Protein AF-A0A947NWI8-F1 (afdb_monomer_lite)

Structure (mmCIF, N/CA/C/O backbone):
data_AF-A0A947NWI8-F1
#
_entry.id   AF-A0A947NWI8-F1
#
loop_
_atom_site.group_PDB
_atom_site.id
_atom_site.type_symbol
_atom_site.label_atom_id
_atom_site.label_alt_id
_atom_site.label_comp_id
_atom_site.label_asym_id
_atom_site.label_entity_id
_atom_site.label_seq_id
_atom_site.pdbx_PDB_ins_code
_atom_site.Cartn_x
_atom_site.Cartn_y
_atom_site.Cartn_z
_atom_site.occupancy
_atom_site.B_iso_or_equiv
_atom_site.auth_seq_id
_atom_site.auth_comp_id
_atom_site.auth_asym_id
_atom_site.auth_atom_id
_atom_site.pdbx_PDB_model_num
ATOM 1 N N . MET A 1 1 ? -12.949 8.623 11.402 1.00 80.69 1 MET A N 1
ATOM 2 C CA . MET A 1 1 ? -11.591 8.567 10.818 1.00 80.69 1 MET A CA 1
ATOM 3 C C . MET A 1 1 ? -10.917 7.309 11.325 1.00 80.69 1 MET A C 1
ATOM 5 O O . MET A 1 1 ? -11.079 7.016 12.505 1.00 80.69 1 MET A O 1
ATOM 9 N N . ARG A 1 2 ? -10.237 6.561 10.452 1.00 86.00 2 ARG A N 1
ATOM 10 C CA . ARG A 1 2 ? -9.512 5.326 10.800 1.00 86.00 2 ARG A CA 1
ATOM 11 C C . ARG A 1 2 ? -8.017 5.509 10.551 1.00 86.00 2 ARG A C 1
ATOM 13 O O . ARG A 1 2 ? -7.635 6.373 9.758 1.00 86.00 2 ARG A O 1
ATOM 20 N N . ARG A 1 3 ? -7.186 4.738 11.255 1.00 90.62 3 ARG A N 1
ATOM 21 C CA . ARG A 1 3 ? -5.732 4.745 11.056 1.00 90.62 3 ARG A CA 1
ATOM 22 C C . ARG A 1 3 ? -5.352 3.687 10.037 1.00 90.62 3 ARG A C 1
ATOM 24 O O . ARG A 1 3 ? -5.742 2.532 10.172 1.00 90.62 3 ARG A O 1
ATOM 31 N N . PHE A 1 4 ? -4.550 4.100 9.071 1.00 91.50 4 PHE A N 1
ATOM 32 C CA . PHE A 1 4 ? -3.981 3.236 8.057 1.00 91.50 4 PHE A CA 1
ATOM 33 C C . PHE A 1 4 ? -2.472 3.181 8.243 1.00 91.50 4 PHE A C 1
ATOM 35 O O . PHE A 1 4 ? -1.837 4.182 8.585 1.00 91.50 4 PHE A O 1
ATOM 42 N N . LYS A 1 5 ? -1.917 1.997 8.014 1.00 92.38 5 LYS A N 1
ATOM 43 C CA . LYS A 1 5 ? -0.483 1.742 8.008 1.00 92.38 5 LYS A CA 1
ATOM 44 C C . LYS A 1 5 ? -0.119 1.113 6.677 1.00 92.38 5 LYS A C 1
ATOM 46 O O . LYS A 1 5 ? -0.748 0.139 6.269 1.00 92.38 5 LYS A O 1
ATOM 51 N N . ILE A 1 6 ? 0.902 1.654 6.034 1.00 89.62 6 ILE A N 1
ATOM 52 C CA . ILE A 1 6 ? 1.468 1.114 4.809 1.00 89.62 6 ILE A CA 1
ATOM 53 C C . ILE A 1 6 ? 2.849 0.591 5.117 1.00 89.62 6 ILE A C 1
ATOM 55 O O . ILE A 1 6 ? 3.659 1.310 5.692 1.00 89.62 6 ILE A O 1
ATOM 59 N N . ILE A 1 7 ? 3.096 -0.653 4.734 1.00 88.88 7 ILE A N 1
ATOM 60 C CA . ILE A 1 7 ? 4.407 -1.282 4.837 1.00 88.88 7 ILE A CA 1
ATOM 61 C C . ILE A 1 7 ? 4.908 -1.501 3.420 1.00 88.88 7 ILE A C 1
ATOM 63 O O . ILE A 1 7 ? 4.227 -2.145 2.623 1.00 88.88 7 ILE A O 1
ATOM 67 N N . THR A 1 8 ? 6.075 -0.964 3.093 1.00 86.69 8 THR A N 1
ATOM 68 C CA . THR A 1 8 ? 6.660 -1.087 1.758 1.00 86.69 8 THR A CA 1
ATOM 69 C C . THR A 1 8 ? 8.006 -1.767 1.806 1.00 86.69 8 THR A C 1
ATOM 71 O O . THR A 1 8 ? 8.880 -1.387 2.584 1.00 86.69 8 THR A O 1
ATOM 74 N N . GLU A 1 9 ? 8.187 -2.745 0.926 1.00 73.31 9 GLU A N 1
ATOM 75 C CA . GLU A 1 9 ? 9.478 -3.387 0.721 1.00 73.31 9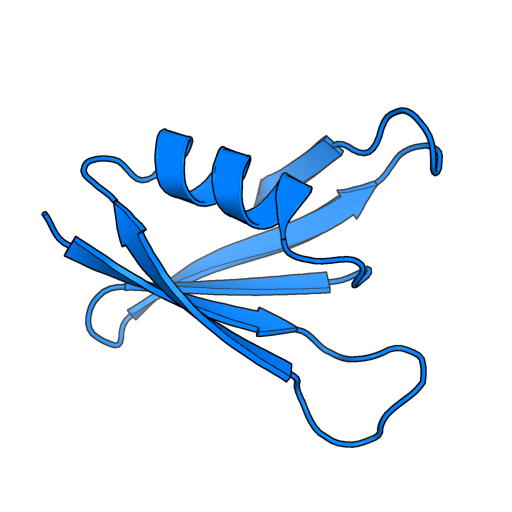 GLU A CA 1
ATOM 76 C C . GLU A 1 9 ? 10.332 -2.471 -0.162 1.00 73.31 9 GLU A C 1
ATOM 78 O O . GLU A 1 9 ? 10.060 -2.264 -1.352 1.00 73.31 9 GLU A O 1
ATOM 83 N N . GLY A 1 10 ? 11.343 -1.851 0.444 1.00 60.72 10 GLY A N 1
ATOM 84 C CA . GLY A 1 10 ? 12.275 -0.995 -0.273 1.00 60.72 10 GLY A CA 1
ATOM 85 C C . GLY A 1 10 ? 13.091 -1.815 -1.271 1.00 60.72 10 GLY A C 1
ATOM 86 O O . GLY A 1 10 ? 13.735 -2.790 -0.905 1.00 60.72 10 GLY A O 1
ATOM 87 N N . ARG A 1 11 ? 13.152 -1.386 -2.539 1.00 57.19 11 ARG A N 1
ATOM 88 C CA . ARG A 1 11 ? 14.091 -1.979 -3.518 1.00 57.19 11 ARG A CA 1
ATOM 89 C C . ARG A 1 11 ? 15.565 -1.766 -3.138 1.00 57.19 11 ARG A C 1
ATOM 91 O O . ARG A 1 11 ? 16.425 -2.469 -3.658 1.00 57.19 11 ARG A O 1
ATOM 98 N N . SER A 1 12 ? 15.845 -0.783 -2.281 1.00 56.47 12 SER A N 1
ATOM 99 C CA . SER A 1 12 ? 17.193 -0.263 -2.007 1.00 56.47 12 SER A CA 1
ATOM 100 C C . SER A 1 12 ? 17.594 -0.320 -0.530 1.00 56.47 12 SER A C 1
ATOM 102 O O . SER A 1 12 ? 18.736 -0.003 -0.210 1.00 56.47 12 SER A O 1
ATOM 104 N N . SER A 1 13 ? 16.672 -0.685 0.366 1.00 54.53 13 SER A N 1
ATOM 105 C CA . SER A 1 13 ? 16.913 -0.780 1.807 1.00 54.53 13 SER A CA 1
ATOM 106 C C . SER A 1 13 ? 16.401 -2.132 2.302 1.00 54.53 13 SER A C 1
ATOM 108 O O . SER A 1 13 ? 15.286 -2.503 1.938 1.00 54.53 13 SER A O 1
ATOM 110 N N . PRO A 1 14 ? 17.185 -2.880 3.098 1.00 66.56 14 PRO A N 1
ATOM 111 C CA . PRO A 1 14 ? 16.765 -4.177 3.625 1.00 66.56 14 PRO A CA 1
ATOM 112 C C . PRO A 1 14 ? 15.636 -4.064 4.658 1.00 66.56 14 PRO A C 1
ATOM 114 O O . PRO A 1 14 ? 14.994 -5.064 4.968 1.00 66.56 14 PRO A O 1
ATOM 117 N N . GLU A 1 15 ? 15.397 -2.868 5.197 1.00 76.81 15 GLU A N 1
ATOM 118 C CA . GLU A 1 15 ? 14.357 -2.630 6.192 1.00 76.81 15 GLU A CA 1
ATOM 119 C C . GLU A 1 15 ? 13.081 -2.088 5.532 1.00 76.81 15 GLU A C 1
ATOM 121 O O . GLU A 1 15 ? 13.163 -1.188 4.687 1.00 76.81 15 GLU A O 1
ATOM 126 N N . PRO A 1 16 ? 11.900 -2.621 5.898 1.00 82.00 16 PRO A N 1
ATOM 127 C CA . PRO A 1 16 ? 10.634 -2.136 5.376 1.00 82.00 16 PRO A CA 1
ATOM 128 C C . PRO A 1 16 ? 10.378 -0.701 5.840 1.00 82.00 16 PRO A C 1
ATOM 130 O O . PRO A 1 16 ? 10.510 -0.376 7.021 1.00 82.00 16 PRO A O 1
ATOM 133 N N . GLU A 1 17 ? 9.964 0.153 4.911 1.00 86.62 17 GLU A N 1
ATOM 134 C CA . GLU A 1 17 ? 9.510 1.504 5.233 1.00 86.62 17 GLU A CA 1
ATOM 135 C C . GLU A 1 17 ? 8.043 1.450 5.675 1.00 86.62 17 GLU A C 1
ATOM 137 O O . GLU A 1 17 ? 7.223 0.759 5.064 1.00 86.62 17 GLU A O 1
ATOM 142 N N . ILE A 1 18 ? 7.720 2.151 6.767 1.00 88.44 18 ILE A N 1
ATOM 143 C CA . ILE A 1 18 ? 6.382 2.167 7.358 1.00 88.44 18 ILE A CA 1
ATOM 144 C C . ILE A 1 18 ? 5.855 3.599 7.369 1.00 88.44 18 ILE A C 1
ATOM 146 O O . ILE A 1 18 ? 6.443 4.480 7.994 1.00 88.44 18 ILE A O 1
ATOM 150 N N . VAL A 1 19 ? 4.712 3.811 6.718 1.00 87.44 19 VAL A N 1
ATOM 151 C CA . VAL A 1 19 ? 4.015 5.100 6.666 1.00 87.44 19 VAL A CA 1
ATOM 152 C C . VAL A 1 19 ? 2.658 4.965 7.348 1.00 87.44 19 VAL A C 1
ATOM 154 O O . VAL A 1 19 ? 1.849 4.117 6.976 1.00 87.44 19 VAL A O 1
ATOM 157 N N . GLU A 1 20 ? 2.382 5.820 8.332 1.00 91.38 20 GLU A N 1
ATOM 158 C CA . GLU A 1 20 ? 1.106 5.854 9.052 1.00 91.38 20 GLU A CA 1
ATOM 159 C C . GLU A 1 20 ? 0.357 7.160 8.789 1.00 91.38 20 GLU A C 1
ATOM 161 O O . GLU A 1 20 ? 0.941 8.244 8.814 1.00 91.38 20 GLU A O 1
ATOM 166 N N . PHE A 1 21 ? -0.953 7.074 8.560 1.00 88.12 21 PHE A N 1
ATOM 167 C CA . PHE A 1 21 ? -1.806 8.252 8.383 1.00 88.12 21 PHE A CA 1
ATOM 168 C C . PHE A 1 21 ? -3.276 7.949 8.694 1.00 88.12 21 PHE A C 1
ATOM 170 O O . PHE A 1 21 ? -3.672 6.815 8.969 1.00 88.12 21 PHE A O 1
ATOM 177 N N . GLN A 1 22 ? -4.105 8.994 8.681 1.00 89.94 22 GLN A N 1
ATOM 178 C CA . GLN A 1 22 ? -5.546 8.887 8.892 1.00 89.94 22 GLN A CA 1
ATOM 179 C C . GLN A 1 22 ? -6.306 9.207 7.611 1.00 89.94 22 GLN A C 1
ATOM 181 O O . GLN A 1 22 ? -6.013 10.193 6.938 1.00 89.94 22 GLN A O 1
ATOM 186 N N . ALA A 1 23 ? -7.325 8.404 7.315 1.00 87.06 23 ALA A N 1
ATOM 187 C CA . ALA A 1 23 ? -8.270 8.665 6.236 1.00 87.06 23 ALA A CA 1
ATOM 188 C C . ALA A 1 23 ? -9.705 8.357 6.691 1.00 87.06 23 ALA A C 1
ATOM 190 O O . ALA A 1 23 ? -9.940 7.638 7.672 1.00 87.06 23 ALA A O 1
ATOM 191 N N . GLN A 1 24 ? -10.685 8.953 6.009 1.00 86.31 24 GLN A N 1
ATOM 192 C CA . GLN A 1 24 ? -12.097 8.625 6.226 1.00 86.31 24 GLN A CA 1
ATOM 193 C C . GLN A 1 24 ? -12.493 7.340 5.499 1.00 86.31 24 GLN A C 1
ATOM 195 O O . GLN A 1 24 ? -13.200 6.522 6.084 1.00 86.31 24 GLN A O 1
ATOM 200 N N . GLU A 1 25 ? -11.992 7.145 4.279 1.00 85.94 25 GLU A N 1
ATOM 201 C CA . GLU A 1 25 ? -12.355 6.032 3.406 1.00 85.94 25 GLU A CA 1
ATOM 202 C C . GLU A 1 25 ? -11.120 5.301 2.874 1.00 85.94 25 GLU A C 1
ATOM 204 O O . GLU A 1 25 ? -10.043 5.882 2.717 1.00 85.94 25 GLU A O 1
ATOM 209 N N . VAL A 1 26 ? -11.299 4.016 2.562 1.00 82.12 26 VAL A N 1
ATOM 210 C CA . VAL A 1 26 ? -10.250 3.149 2.004 1.00 82.12 26 VAL A CA 1
ATOM 211 C C . VAL A 1 26 ? -9.771 3.674 0.648 1.00 82.12 26 VAL A C 1
ATOM 213 O O . VAL A 1 26 ? -8.570 3.715 0.405 1.00 82.12 26 VAL A O 1
ATOM 216 N N . CYS A 1 27 ? -10.681 4.142 -0.212 1.00 81.75 27 CYS A N 1
ATOM 217 C CA . CYS A 1 27 ? -10.328 4.707 -1.517 1.00 81.75 27 CYS A CA 1
ATOM 218 C C . CYS A 1 27 ? -9.403 5.925 -1.379 1.00 81.75 27 CYS A C 1
ATOM 220 O O . CYS A 1 27 ? -8.372 5.995 -2.041 1.00 81.75 27 CYS A O 1
ATOM 222 N N . THR A 1 28 ? -9.701 6.831 -0.443 1.00 85.19 28 THR A N 1
ATOM 223 C CA . THR A 1 28 ? -8.823 7.969 -0.137 1.00 85.19 28 THR A CA 1
ATOM 224 C C . THR A 1 28 ? -7.460 7.507 0.376 1.00 85.19 28 THR A C 1
ATOM 226 O O . THR A 1 28 ? -6.436 8.075 0.000 1.00 85.19 28 THR A O 1
ATOM 229 N N . ALA A 1 29 ? -7.418 6.466 1.213 1.00 85.44 29 ALA A N 1
ATOM 230 C CA . ALA A 1 29 ? -6.156 5.922 1.705 1.00 85.44 29 ALA A CA 1
ATOM 231 C C . ALA A 1 29 ? -5.278 5.365 0.571 1.00 85.44 29 ALA A C 1
ATOM 233 O O . ALA A 1 29 ? -4.069 5.605 0.552 1.00 85.44 29 ALA A O 1
ATOM 234 N N . LEU A 1 30 ? -5.883 4.702 -0.417 1.00 80.94 30 LEU A N 1
ATOM 235 C CA . LEU A 1 30 ? -5.188 4.211 -1.611 1.00 80.94 30 LEU A CA 1
ATOM 236 C C . LEU A 1 30 ? -4.627 5.349 -2.473 1.00 80.94 30 LEU A C 1
ATOM 238 O O . LEU A 1 30 ? -3.487 5.280 -2.930 1.00 80.94 30 LEU A O 1
ATOM 242 N N . GLU A 1 31 ? -5.383 6.429 -2.663 1.00 81.75 31 GLU A N 1
ATOM 243 C CA . GLU A 1 31 ? -4.89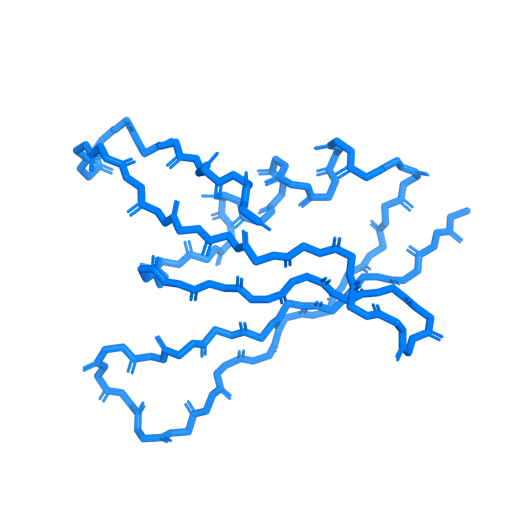9 7.596 -3.411 1.00 81.75 31 GLU A CA 1
ATOM 244 C C . GLU A 1 31 ? -3.718 8.287 -2.720 1.00 81.75 31 GLU A C 1
ATOM 246 O O . GLU A 1 31 ? -2.763 8.704 -3.380 1.00 81.75 31 GLU A O 1
ATOM 251 N N . LEU A 1 32 ? -3.759 8.387 -1.388 1.00 81.44 32 LEU A N 1
ATOM 252 C CA . LEU A 1 32 ? -2.663 8.943 -0.594 1.00 81.44 32 LEU A CA 1
ATOM 253 C C . LEU A 1 32 ? -1.421 8.050 -0.658 1.00 81.44 32 LEU A C 1
ATOM 255 O O . LEU A 1 32 ? -0.324 8.559 -0.889 1.00 81.44 32 LEU A O 1
ATOM 259 N N . THR A 1 33 ? -1.605 6.728 -0.567 1.00 79.69 33 THR A N 1
ATOM 260 C CA . THR A 1 33 ? -0.539 5.728 -0.763 1.00 79.69 33 THR A CA 1
ATOM 261 C C . THR A 1 33 ? 0.235 6.007 -2.043 1.00 79.69 33 THR A C 1
ATOM 263 O O . THR A 1 33 ? 1.458 6.122 -2.029 1.00 79.69 33 THR A O 1
ATOM 266 N N . ALA A 1 34 ? -0.491 6.187 -3.148 1.00 75.38 34 ALA A N 1
ATOM 267 C CA . ALA A 1 34 ? 0.100 6.359 -4.465 1.00 75.38 34 ALA A CA 1
ATOM 268 C C . ALA A 1 34 ? 0.977 7.604 -4.606 1.00 75.38 34 ALA A C 1
ATOM 270 O O . ALA A 1 34 ? 1.854 7.636 -5.468 1.00 75.38 3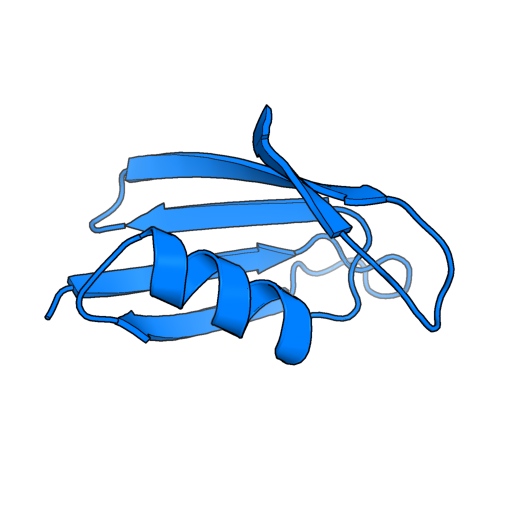4 ALA A O 1
ATOM 271 N N . ARG A 1 35 ? 0.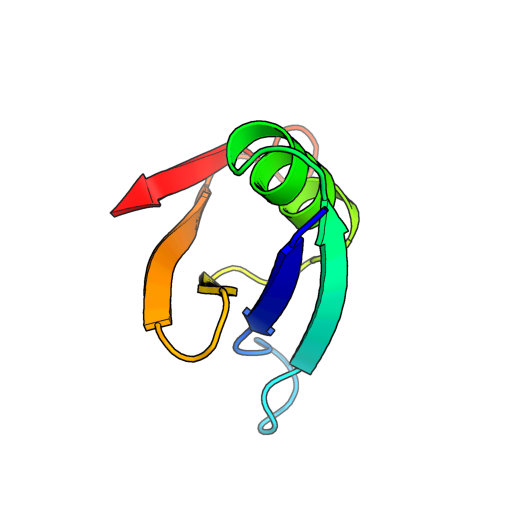731 8.624 -3.780 1.00 76.00 35 ARG A N 1
ATOM 272 C CA . ARG A 1 35 ? 1.484 9.882 -3.779 1.00 76.00 35 ARG A CA 1
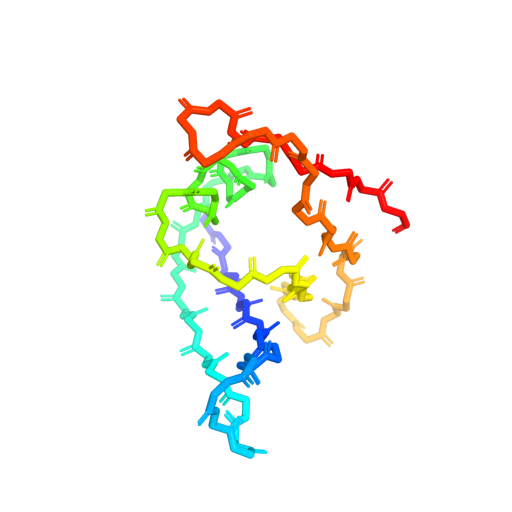ATOM 273 C C . ARG A 1 35 ? 2.658 9.868 -2.808 1.00 76.00 35 ARG A C 1
ATOM 275 O O . ARG A 1 35 ? 3.623 10.584 -3.038 1.00 76.00 35 ARG A O 1
ATOM 282 N N . MET A 1 36 ? 2.548 9.112 -1.718 1.00 74.81 36 MET A N 1
ATOM 283 C CA . MET A 1 36 ? 3.517 9.122 -0.619 1.00 74.81 36 MET A CA 1
ATOM 284 C C . MET A 1 36 ? 4.597 8.047 -0.760 1.00 74.81 36 MET A C 1
ATOM 286 O O . MET A 1 36 ? 5.652 8.172 -0.152 1.00 74.81 36 MET A O 1
ATOM 290 N N . VAL A 1 37 ? 4.332 6.997 -1.541 1.00 73.75 37 VAL A N 1
ATOM 291 C CA . VAL A 1 37 ? 5.155 5.788 -1.580 1.00 73.75 37 VAL A CA 1
ATOM 292 C C . VAL A 1 37 ? 5.770 5.583 -2.960 1.00 73.75 37 VAL A C 1
ATOM 294 O O . VAL A 1 37 ? 5.068 5.420 -3.960 1.00 73.75 37 VAL A O 1
ATOM 297 N N . GLU A 1 38 ? 7.102 5.503 -3.013 1.00 72.38 38 GLU A N 1
ATOM 298 C CA . GLU A 1 38 ? 7.832 5.213 -4.254 1.00 72.38 38 GLU A CA 1
ATOM 299 C C . GLU A 1 38 ? 8.107 3.717 -4.498 1.00 72.38 38 GLU A C 1
ATOM 301 O O . GLU A 1 38 ? 8.612 3.349 -5.562 1.00 72.38 38 GLU A O 1
ATOM 306 N N . ALA A 1 39 ? 7.736 2.837 -3.566 1.00 72.38 39 ALA A N 1
ATOM 307 C CA . ALA A 1 39 ? 7.983 1.400 -3.656 1.00 72.38 39 ALA A CA 1
ATOM 308 C C . ALA A 1 39 ? 7.194 0.693 -4.777 1.00 72.38 39 ALA A C 1
ATOM 310 O O . ALA A 1 39 ? 6.201 1.196 -5.303 1.00 72.38 39 ALA A O 1
ATOM 311 N N . SER A 1 40 ? 7.651 -0.509 -5.152 1.00 74.88 40 SER A N 1
ATOM 312 C CA . SER A 1 40 ? 6.965 -1.360 -6.143 1.00 74.88 40 SER A CA 1
ATOM 313 C C . SER A 1 40 ? 5.862 -2.228 -5.549 1.00 74.88 40 SER A C 1
ATOM 315 O O . SER A 1 40 ? 4.944 -2.612 -6.269 1.00 74.88 40 SER A O 1
ATOM 317 N N . HIS A 1 41 ? 5.944 -2.516 -4.252 1.00 83.25 41 HIS A N 1
ATOM 318 C CA . HIS A 1 41 ? 4.962 -3.300 -3.517 1.00 83.25 41 HIS A CA 1
ATOM 319 C C . HIS A 1 41 ? 4.700 -2.639 -2.166 1.00 83.25 41 HIS A C 1
ATOM 321 O O . HIS A 1 41 ? 5.616 -2.084 -1.552 1.00 83.25 41 HIS A O 1
ATOM 327 N N . ALA A 1 42 ? 3.447 -2.689 -1.728 1.00 86.81 42 ALA A N 1
ATOM 328 C CA . ALA A 1 42 ? 3.012 -2.153 -0.453 1.00 86.81 42 ALA A CA 1
ATOM 329 C C . ALA A 1 42 ? 1.895 -3.017 0.143 1.00 86.81 42 ALA A C 1
ATOM 331 O O . ALA A 1 42 ? 1.059 -3.556 -0.579 1.00 86.81 42 ALA A O 1
ATOM 332 N N . GLU A 1 43 ? 1.843 -3.113 1.463 1.00 91.00 43 GLU A N 1
ATOM 333 C CA . GLU A 1 43 ? 0.722 -3.698 2.192 1.00 91.00 43 GLU A CA 1
ATOM 334 C C . GLU A 1 43 ? -0.021 -2.602 2.942 1.00 91.00 43 GLU A C 1
ATOM 336 O O . GLU A 1 43 ? 0.602 -1.840 3.681 1.00 91.00 43 GLU A O 1
ATOM 341 N N . MET A 1 44 ? -1.345 -2.533 2.786 1.00 90.50 44 MET A N 1
ATOM 342 C CA . MET A 1 44 ? -2.177 -1.581 3.518 1.00 90.50 44 MET A CA 1
ATOM 343 C C . MET A 1 44 ? -2.934 -2.288 4.636 1.00 90.50 44 MET A C 1
ATOM 345 O O . MET A 1 44 ? -3.709 -3.216 4.402 1.00 90.50 44 MET A O 1
ATOM 349 N N . TRP A 1 45 ? -2.732 -1.800 5.852 1.00 93.19 45 TRP A N 1
ATOM 350 C CA . TRP A 1 45 ? -3.301 -2.329 7.081 1.00 93.19 45 TRP A CA 1
ATOM 351 C C . TRP A 1 45 ? -4.207 -1.288 7.741 1.00 93.19 45 TRP A C 1
ATOM 353 O O . TRP A 1 45 ? -3.902 -0.093 7.719 1.00 93.19 45 TRP A O 1
ATOM 363 N N . CYS A 1 46 ? -5.290 -1.733 8.373 1.00 91.62 46 CYS A N 1
ATOM 364 C CA . CYS A 1 46 ? -6.183 -0.901 9.182 1.00 91.62 46 CYS A CA 1
ATOM 365 C C . CYS A 1 46 ? -6.528 -1.656 10.462 1.00 91.62 46 CYS A C 1
ATOM 367 O O . CYS A 1 46 ? -6.900 -2.821 10.400 1.00 91.62 46 CYS A O 1
ATOM 369 N N . ASP A 1 47 ? -6.378 -1.008 11.618 1.00 88.75 47 ASP A N 1
ATOM 370 C CA . ASP A 1 47 ? -6.741 -1.571 12.930 1.00 88.75 47 ASP A CA 1
ATOM 371 C C . ASP A 1 47 ? -6.150 -2.973 13.224 1.00 88.75 47 ASP A C 1
ATOM 373 O O . ASP A 1 47 ? -6.716 -3.760 13.975 1.00 88.75 47 ASP A O 1
ATOM 377 N N . GLY A 1 48 ? -4.974 -3.276 12.658 1.00 88.19 48 GLY A N 1
ATOM 378 C CA . GLY A 1 48 ? -4.279 -4.558 12.838 1.00 88.19 48 GLY A CA 1
ATOM 379 C C . GLY A 1 48 ? -4.622 -5.635 11.805 1.00 88.19 48 GLY A C 1
ATOM 380 O O . GLY A 1 48 ? -4.006 -6.697 11.829 1.00 88.19 48 GLY A O 1
ATOM 381 N N . GLU A 1 49 ? -5.525 -5.355 10.865 1.00 91.12 49 GLU A N 1
ATOM 382 C CA . GLU A 1 49 ? -5.907 -6.268 9.785 1.00 91.12 49 GLU A CA 1
ATOM 383 C C . GLU A 1 49 ? -5.308 -5.834 8.443 1.00 91.12 49 GLU A C 1
ATOM 385 O O . GLU A 1 49 ? -5.266 -4.642 8.121 1.00 91.12 49 GLU A O 1
ATOM 390 N N . LEU A 1 50 ? -4.845 -6.805 7.650 1.00 90.75 50 LEU A N 1
ATOM 391 C CA . LEU A 1 50 ? -4.407 -6.570 6.276 1.00 90.75 50 LEU A CA 1
ATOM 392 C C . LEU A 1 50 ? -5.644 -6.357 5.402 1.00 90.75 50 LEU A C 1
ATOM 394 O O . LEU A 1 50 ? -6.456 -7.266 5.250 1.00 90.75 50 LEU A O 1
ATOM 398 N N . LEU A 1 51 ? -5.766 -5.173 4.804 1.00 88.62 51 LEU A N 1
ATOM 399 C CA . LEU A 1 51 ? -6.868 -4.864 3.896 1.00 88.62 51 LEU A CA 1
ATOM 400 C C . LEU A 1 51 ? -6.560 -5.291 2.465 1.00 88.62 51 LEU A C 1
ATOM 402 O O . LEU A 1 51 ? -7.410 -5.880 1.805 1.00 88.62 51 LEU A O 1
ATOM 406 N N . CYS A 1 52 ? -5.363 -4.971 1.974 1.00 87.19 52 CYS A N 1
ATOM 407 C CA . CYS A 1 52 ? -4.964 -5.328 0.619 1.00 87.19 52 CYS A CA 1
ATOM 408 C C . CYS A 1 52 ? -3.454 -5.285 0.407 1.00 87.19 52 CYS A C 1
ATOM 410 O O . CYS A 1 52 ? -2.728 -4.536 1.074 1.00 87.19 52 CYS A O 1
ATOM 412 N N . LYS A 1 53 ? -3.011 -6.027 -0.611 1.00 88.75 53 LYS A N 1
ATOM 413 C CA . LYS A 1 53 ? -1.669 -5.914 -1.177 1.00 88.75 53 LYS A CA 1
ATOM 414 C C . LYS A 1 53 ? -1.727 -5.071 -2.440 1.00 88.75 53 LYS A C 1
ATOM 416 O O . LYS A 1 53 ? -2.566 -5.279 -3.313 1.00 88.75 53 LYS A O 1
ATOM 421 N N . LEU A 1 54 ? -0.825 -4.109 -2.518 1.00 83.75 54 LEU A N 1
ATOM 422 C CA . LEU A 1 54 ? -0.745 -3.132 -3.582 1.00 83.75 54 LEU A CA 1
ATOM 423 C C . LEU A 1 54 ? 0.529 -3.383 -4.370 1.00 83.75 54 LEU A C 1
ATOM 425 O O . LEU A 1 54 ? 1.629 -3.386 -3.820 1.00 83.75 54 LEU A O 1
ATOM 429 N N . SER A 1 55 ? 0.378 -3.582 -5.673 1.00 84.88 55 SER A N 1
ATOM 430 C CA . SER A 1 55 ? 1.510 -3.638 -6.596 1.00 84.88 55 SER A CA 1
ATOM 431 C C . SER A 1 55 ? 1.469 -2.420 -7.499 1.00 84.88 55 SER A C 1
ATOM 433 O O . SER A 1 55 ? 0.454 -2.158 -8.148 1.00 84.88 55 SER A O 1
ATOM 435 N N . ARG A 1 56 ? 2.564 -1.660 -7.521 1.00 78.25 56 ARG A N 1
ATOM 436 C CA . ARG A 1 56 ? 2.712 -0.502 -8.397 1.00 78.25 56 ARG A CA 1
ATOM 437 C C . ARG A 1 56 ? 2.996 -1.000 -9.806 1.00 78.25 56 ARG A C 1
ATOM 439 O O . ARG A 1 56 ? 4.002 -1.666 -10.045 1.00 78.25 56 ARG A O 1
ATOM 446 N N . VAL A 1 57 ? 2.114 -0.657 -10.732 1.00 78.62 57 VAL A N 1
ATOM 447 C CA . VAL A 1 57 ? 2.207 -1.001 -12.153 1.00 78.62 57 VAL A CA 1
ATOM 448 C C . VAL A 1 57 ? 2.119 0.291 -12.971 1.00 78.62 57 VAL A C 1
ATOM 450 O O . VAL A 1 57 ? 1.617 1.311 -12.499 1.00 78.62 57 VAL A O 1
ATOM 453 N N . GLY A 1 58 ? 2.636 0.269 -14.196 1.00 72.00 58 GLY A N 1
ATOM 454 C CA . GLY A 1 58 ? 2.652 1.430 -15.083 1.00 72.00 58 GLY A CA 1
ATOM 455 C C . GLY A 1 58 ? 3.950 2.232 -15.015 1.00 72.00 58 GLY A C 1
ATOM 456 O O . GLY A 1 58 ? 4.858 1.943 -14.233 1.00 72.00 58 GLY A O 1
ATOM 457 N N . ASP A 1 59 ? 4.043 3.230 -15.889 1.00 71.88 59 ASP A N 1
ATOM 458 C CA . ASP A 1 59 ? 5.242 4.049 -16.034 1.00 71.88 59 ASP A CA 1
ATOM 459 C C . ASP A 1 59 ? 5.456 4.980 -14.840 1.00 71.88 59 ASP A C 1
ATOM 461 O O . ASP A 1 59 ? 4.528 5.362 -14.124 1.00 71.88 59 ASP A O 1
ATOM 465 N N . ARG A 1 60 ? 6.706 5.429 -14.670 1.00 64.56 60 ARG A N 1
ATOM 466 C CA . ARG A 1 60 ? 7.111 6.358 -13.602 1.00 64.56 60 ARG A CA 1
ATOM 467 C C . ARG A 1 60 ? 6.203 7.591 -13.497 1.00 64.56 60 ARG A C 1
ATOM 469 O O . ARG A 1 60 ? 5.952 8.049 -12.388 1.00 64.56 60 ARG A O 1
ATOM 476 N N . ASN A 1 61 ? 5.711 8.086 -14.635 1.00 67.38 61 ASN A N 1
ATOM 477 C CA . ASN A 1 61 ? 4.910 9.309 -14.741 1.00 67.38 61 ASN A CA 1
ATOM 478 C C . ASN A 1 61 ? 3.391 9.076 -14.645 1.00 67.38 61 ASN A C 1
ATOM 480 O O . ASN A 1 61 ? 2.643 10.044 -14.555 1.00 67.38 61 ASN A O 1
ATOM 484 N N . ALA A 1 62 ? 2.933 7.823 -14.675 1.00 66.31 62 ALA A N 1
ATOM 485 C CA . ALA A 1 62 ? 1.520 7.465 -14.557 1.00 66.31 62 ALA A CA 1
ATOM 486 C C . ALA A 1 62 ? 1.358 6.107 -13.846 1.00 66.31 62 ALA A C 1
ATOM 488 O O . ALA A 1 62 ? 0.876 5.144 -14.450 1.00 66.31 62 ALA A O 1
ATOM 489 N N . PRO A 1 63 ? 1.797 5.992 -12.578 1.00 69.38 63 PRO A N 1
ATOM 490 C CA . PRO A 1 63 ? 1.656 4.750 -11.844 1.00 69.38 63 PRO A CA 1
ATOM 491 C C . PRO A 1 63 ? 0.194 4.524 -11.461 1.00 69.38 63 PRO A C 1
ATOM 493 O O . PRO A 1 63 ? -0.511 5.450 -11.060 1.00 69.38 63 PRO A O 1
ATOM 496 N N . PHE A 1 64 ? -0.237 3.272 -11.512 1.00 73.69 64 PHE A N 1
ATOM 497 C CA . PHE A 1 64 ? -1.486 2.828 -10.912 1.00 73.69 64 PHE A CA 1
ATOM 498 C C . PHE A 1 64 ? -1.217 1.634 -9.998 1.00 73.69 64 PHE A C 1
ATOM 500 O O . PHE A 1 64 ? -0.235 0.907 -10.158 1.00 73.69 64 PHE A O 1
ATOM 507 N N . TRP A 1 65 ? -2.080 1.448 -9.004 1.00 74.69 65 TRP A N 1
ATOM 508 C CA . TRP A 1 65 ? -1.946 0.367 -8.036 1.00 74.69 65 TRP A CA 1
ATOM 509 C C . TRP A 1 65 ? -2.960 -0.719 -8.340 1.00 74.69 65 TRP A C 1
ATOM 511 O O . TRP A 1 65 ? -4.161 -0.461 -8.406 1.00 74.69 65 TRP A O 1
ATOM 521 N N . TYR A 1 66 ? -2.462 -1.934 -8.534 1.00 76.56 66 TYR A N 1
ATOM 522 C CA . TYR A 1 66 ? -3.297 -3.121 -8.596 1.00 76.56 66 TYR A CA 1
ATOM 523 C C 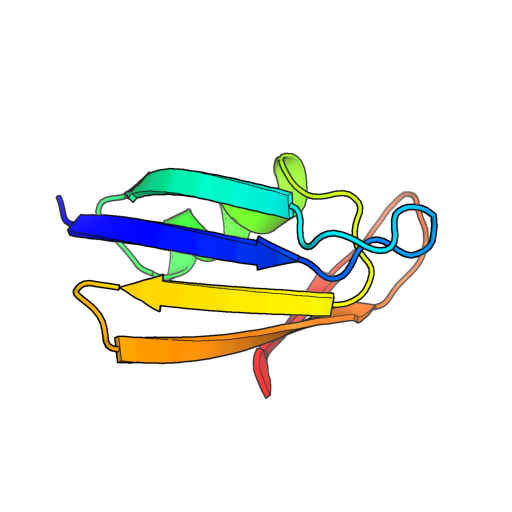. TYR A 1 66 ? -3.545 -3.629 -7.175 1.00 76.56 66 TYR A C 1
ATOM 525 O O . TYR A 1 66 ? -2.592 -3.821 -6.414 1.00 76.56 66 TYR A O 1
ATOM 533 N N . VAL A 1 67 ? -4.817 -3.838 -6.844 1.00 75.81 67 VAL A N 1
ATOM 534 C CA . VAL A 1 67 ? -5.274 -4.445 -5.590 1.00 75.81 67 VAL A CA 1
ATOM 535 C C . VAL A 1 67 ? -5.439 -5.943 -5.839 1.00 75.81 67 VAL A C 1
ATOM 537 O O . VAL A 1 67 ? -6.275 -6.332 -6.656 1.00 75.81 67 VAL A O 1
ATOM 540 N N . GLY A 1 68 ? -4.615 -6.757 -5.178 1.00 66.62 68 GLY A N 1
ATOM 541 C CA . GLY A 1 68 ? -4.645 -8.223 -5.254 1.00 66.62 68 GLY A CA 1
ATOM 542 C C . GLY A 1 68 ? -5.046 -8.892 -3.952 1.00 66.62 68 GLY A C 1
ATOM 543 O O . GLY A 1 68 ? -4.976 -8.223 -2.893 1.00 66.62 68 GLY A O 1
#

Foldseek 3Di:
DWKKKKWACDPPDNHTDIDIDDDPDPVVVQVVCVVPDPGQKMWMDTPRDTPFIWGWDDDPVDTDTDTD

Secondary structure (DSSP, 8-state):
-EEEEEEE--SS-SSPEEEEEEESSHHHHHHHHHHH---SEEEEEETTEEEEEEEEES-TTS-EEEE-

pLDDT: mean 80.4, std 9.56, range [54.53, 93.19]

Sequence (68 aa):
MRRFKIITEGRSSPEPEIVEFQAQEVCTALELTARMVEASHAEMWCDGELLCKLSRVGDRNAPFWYVG

Radius of gyration: 11.42 Å; chains: 1; bounding box: 30×18×29 Å